Protein AF-A0A9D4FU81-F1 (afdb_monomer_lite)

Foldseek 3Di:
DVVVVVVVCLVVDPLVLSVQLVPDPDPVSNVVSVVVSVVVVVVVVVVVVVVVVVVVVVDDDDDDDDDPDPDDDDDDDDDDDPPPDDPVVVPD

Sequence (92 aa):
MGKTAVAEYVDYATIHGVERIKNSPFAGFKILWLIALCGSLGMITFQVVMLYRKYDSTPVSTSMELKTVEKMRFPKVGICNTNPGQTTRLTS

InterPro domains:
  IPR001873 Epithelial sodium channel [PF00858] (9-89)
  IPR001873 Epithelial sodium channel [PTHR11690] (6-91)

Organism: Dreissena polymorpha (NCBI:txid45954)

pLDDT: mean 80.04, std 11.0, range [43.78, 95.88]

Radius of gyration: 34.93 Å; chains: 1; bounding box: 52×40×105 Å

Structure (mmCIF, N/CA/C/O backbone):
data_AF-A0A9D4FU81-F1
#
_entry.id   AF-A0A9D4FU81-F1
#
loop_
_atom_site.group_PDB
_atom_site.id
_atom_site.type_symbol
_atom_site.label_atom_id
_atom_site.label_alt_id
_atom_site.label_comp_id
_atom_site.label_asym_id
_atom_site.label_entity_id
_atom_site.label_seq_id
_atom_site.pdbx_PDB_ins_code
_atom_site.Cartn_x
_atom_site.Cartn_y
_atom_site.Cartn_z
_atom_site.occupancy
_atom_site.B_iso_or_equiv
_atom_site.auth_seq_id
_atom_site.auth_comp_id
_atom_site.auth_asym_id
_atom_site.auth_atom_id
_atom_site.pdbx_PDB_model_num
ATOM 1 N N . MET A 1 1 ? 6.992 -18.411 -33.736 1.00 43.78 1 MET A N 1
ATOM 2 C CA . MET A 1 1 ? 5.673 -17.773 -33.517 1.00 43.78 1 MET A CA 1
ATOM 3 C C . MET A 1 1 ? 5.521 -17.046 -32.176 1.00 43.78 1 MET A C 1
ATOM 5 O O . MET A 1 1 ? 4.784 -16.079 -32.149 1.00 43.78 1 MET A O 1
ATOM 9 N N . GLY A 1 2 ? 6.223 -17.398 -31.087 1.00 53.06 2 GLY A N 1
ATOM 10 C CA . GLY A 1 2 ? 6.036 -16.702 -29.793 1.00 53.06 2 GLY A CA 1
ATOM 11 C C . GLY A 1 2 ? 6.550 -15.252 -29.702 1.00 53.06 2 GLY A C 1
ATOM 12 O O . GLY A 1 2 ? 6.036 -14.470 -28.910 1.00 53.06 2 GLY A O 1
ATOM 13 N N . LYS A 1 3 ? 7.541 -14.863 -30.520 1.00 55.09 3 LYS A N 1
ATOM 14 C CA . LYS A 1 3 ? 8.162 -13.523 -30.453 1.00 55.09 3 LYS A CA 1
ATOM 15 C C . LYS A 1 3 ? 7.239 -12.386 -30.920 1.00 55.09 3 LYS A C 1
ATOM 17 O O . LYS A 1 3 ? 7.398 -11.265 -30.454 1.00 55.09 3 LYS A O 1
ATOM 22 N N . THR A 1 4 ? 6.296 -12.664 -31.820 1.00 64.88 4 THR A N 1
ATOM 23 C CA . THR A 1 4 ? 5.373 -11.656 -32.367 1.00 64.88 4 THR A CA 1
ATOM 24 C C . THR A 1 4 ? 4.180 -11.423 -31.444 1.00 64.88 4 THR A C 1
ATOM 26 O O . THR A 1 4 ? 3.848 -10.275 -31.185 1.00 64.88 4 THR A O 1
ATOM 29 N N . ALA A 1 5 ? 3.625 -12.484 -30.848 1.00 69.81 5 ALA A N 1
ATOM 30 C CA . ALA A 1 5 ? 2.459 -12.390 -29.965 1.00 69.81 5 ALA A CA 1
ATOM 31 C C . ALA A 1 5 ? 2.716 -11.542 -28.705 1.00 69.81 5 ALA A C 1
ATOM 33 O O . ALA A 1 5 ? 1.880 -10.735 -28.314 1.00 69.81 5 ALA A O 1
ATOM 34 N N . VAL A 1 6 ? 3.894 -11.682 -28.085 1.00 70.12 6 VAL A N 1
ATOM 35 C CA . VAL A 1 6 ? 4.261 -1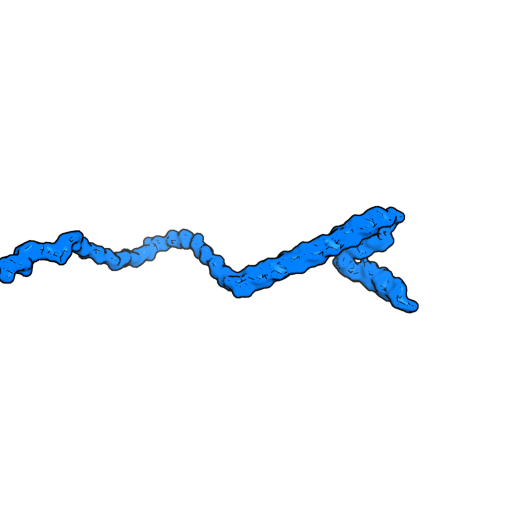0.871 -26.910 1.00 70.12 6 VAL A CA 1
ATOM 36 C C . VAL A 1 6 ? 4.457 -9.405 -27.298 1.00 70.12 6 VAL A C 1
ATOM 38 O O . VAL A 1 6 ? 4.009 -8.518 -26.583 1.00 70.12 6 VAL A O 1
ATOM 41 N N . ALA A 1 7 ? 5.101 -9.139 -28.437 1.00 69.44 7 ALA A N 1
ATOM 42 C CA . ALA A 1 7 ? 5.347 -7.777 -28.906 1.00 69.44 7 ALA A CA 1
ATOM 43 C C . ALA A 1 7 ? 4.060 -7.038 -29.306 1.00 69.44 7 ALA A C 1
ATOM 45 O O . ALA A 1 7 ? 4.011 -5.817 -29.177 1.00 69.44 7 ALA A O 1
ATOM 46 N N . GLU A 1 8 ? 3.055 -7.775 -29.780 1.00 71.38 8 GLU A N 1
ATOM 47 C CA . GLU A 1 8 ? 1.734 -7.268 -30.151 1.00 71.38 8 GLU A CA 1
ATOM 48 C C . GLU A 1 8 ? 0.863 -7.032 -28.909 1.00 71.38 8 GLU A C 1
ATOM 50 O O . GLU A 1 8 ? 0.281 -5.965 -28.753 1.00 71.38 8 GLU A O 1
ATOM 55 N N . TYR A 1 9 ? 0.861 -7.968 -27.952 1.00 69.38 9 TYR A N 1
ATOM 56 C CA . TYR A 1 9 ? 0.168 -7.801 -26.670 1.00 69.38 9 TYR A CA 1
ATOM 57 C C . TYR A 1 9 ? 0.663 -6.577 -25.894 1.00 69.38 9 TYR A C 1
ATOM 59 O O . TYR A 1 9 ? -0.125 -5.859 -25.288 1.00 69.38 9 TYR A O 1
ATOM 67 N N . VAL A 1 10 ? 1.968 -6.316 -25.935 1.00 69.19 10 VAL A N 1
ATOM 68 C CA . VAL A 1 10 ? 2.591 -5.161 -25.283 1.00 69.19 10 VAL A CA 1
ATOM 69 C C . VAL A 1 10 ? 2.108 -3.819 -25.840 1.00 69.19 10 VAL A C 1
ATOM 71 O O . VAL A 1 10 ? 2.063 -2.857 -25.079 1.00 69.19 10 VAL A O 1
ATOM 74 N N . ASP A 1 11 ? 1.719 -3.754 -27.115 1.00 65.88 11 ASP A N 1
ATOM 75 C CA . ASP A 1 11 ? 1.200 -2.522 -27.724 1.00 65.88 11 ASP A CA 1
ATOM 76 C C . ASP A 1 11 ? -0.250 -2.230 -27.304 1.00 65.88 11 ASP A C 1
ATOM 78 O O . ASP A 1 11 ? -0.640 -1.069 -27.211 1.00 65.88 11 ASP A O 1
ATOM 82 N N . TYR A 1 12 ? -1.042 -3.268 -27.012 1.00 64.50 12 TYR A N 1
ATOM 83 C CA . TYR A 1 12 ? -2.428 -3.128 -26.539 1.00 64.50 12 TYR A CA 1
ATOM 84 C C . TYR A 1 12 ? -2.562 -3.162 -25.013 1.00 64.50 12 TYR A C 1
ATOM 86 O O . TYR A 1 12 ? -3.610 -2.811 -24.466 1.00 64.50 12 TYR A O 1
ATOM 94 N N . ALA A 1 13 ? -1.525 -3.601 -24.302 1.00 67.75 13 ALA A N 1
ATOM 95 C CA . ALA A 1 13 ? -1.535 -3.660 -22.854 1.00 67.75 13 ALA A CA 1
ATOM 96 C C . ALA A 1 13 ? -1.591 -2.241 -22.276 1.00 67.75 13 ALA A C 1
ATOM 98 O O . ALA A 1 13 ? -0.712 -1.419 -22.513 1.00 67.75 13 ALA A O 1
ATOM 99 N N . THR A 1 14 ? -2.558 -1.975 -21.394 1.00 66.38 14 THR A N 1
ATOM 100 C CA . THR A 1 14 ? -2.667 -0.712 -20.629 1.00 66.38 14 THR A CA 1
ATOM 101 C C . THR A 1 14 ? -1.523 -0.526 -19.614 1.00 66.38 14 THR A C 1
ATOM 103 O O . THR A 1 14 ? -1.563 0.342 -18.745 1.00 66.38 14 THR A O 1
ATOM 106 N N . ILE A 1 15 ? -0.476 -1.351 -19.683 1.00 68.50 15 ILE A N 1
ATOM 107 C CA . ILE A 1 15 ? 0.695 -1.251 -18.823 1.00 68.50 15 ILE A CA 1
ATOM 108 C C . ILE A 1 15 ? 1.559 -0.109 -19.365 1.00 68.50 15 ILE A C 1
ATOM 110 O O . ILE A 1 15 ? 2.425 -0.307 -20.216 1.00 68.50 15 ILE A O 1
ATOM 114 N N . HIS A 1 16 ? 1.337 1.092 -18.830 1.00 71.31 16 HIS A N 1
ATOM 115 C CA . HIS A 1 16 ? 1.964 2.354 -19.249 1.00 71.31 16 HIS A CA 1
ATOM 116 C C . HIS A 1 16 ? 3.502 2.324 -19.405 1.00 71.31 16 HIS A C 1
ATOM 118 O O . HIS A 1 16 ? 4.070 3.177 -20.083 1.00 71.31 16 HIS A O 1
ATOM 124 N N . GLY A 1 17 ? 4.199 1.370 -18.779 1.00 68.00 17 GLY A N 1
ATOM 125 C CA . GLY A 1 17 ? 5.659 1.260 -18.839 1.00 68.00 17 GLY A CA 1
ATOM 126 C C . GLY A 1 17 ? 6.217 0.457 -20.019 1.00 68.00 17 GLY A C 1
ATOM 127 O O . GLY A 1 17 ? 7.383 0.643 -20.365 1.00 68.00 17 GLY A O 1
ATOM 128 N N . VAL A 1 18 ? 5.441 -0.432 -20.651 1.00 72.69 18 VAL A N 1
ATOM 129 C CA . VAL A 1 18 ? 6.023 -1.423 -21.582 1.00 72.69 18 VAL A CA 1
ATOM 130 C C . VAL A 1 18 ? 6.269 -0.844 -22.977 1.00 72.69 18 VAL A C 1
ATOM 132 O O . VAL A 1 18 ? 7.307 -1.115 -23.584 1.00 72.69 18 VAL A O 1
ATOM 135 N N . GLU A 1 19 ? 5.405 0.062 -23.433 1.00 71.19 19 GLU A N 1
ATOM 136 C CA . GLU A 1 19 ? 5.612 0.839 -24.662 1.00 71.19 19 GLU A CA 1
ATOM 137 C C . GLU A 1 19 ? 6.926 1.648 -24.603 1.00 71.19 19 GLU A C 1
ATOM 139 O O . GLU A 1 19 ? 7.689 1.711 -25.569 1.00 71.19 19 GLU A O 1
ATOM 144 N N . ARG A 1 20 ? 7.258 2.200 -23.427 1.00 74.19 20 ARG A N 1
ATOM 145 C CA . ARG A 1 20 ? 8.477 2.997 -23.199 1.00 74.19 20 ARG A CA 1
ATOM 146 C C . ARG A 1 20 ? 9.756 2.161 -23.265 1.00 74.19 20 ARG A C 1
ATOM 148 O O . ARG A 1 20 ? 10.785 2.661 -23.716 1.00 74.19 20 ARG A O 1
ATOM 155 N N . ILE A 1 21 ? 9.689 0.885 -22.883 1.00 76.75 21 ILE A N 1
ATOM 156 C CA . ILE A 1 21 ? 10.804 -0.069 -23.009 1.00 76.75 21 ILE A CA 1
ATOM 157 C C . ILE A 1 21 ? 11.036 -0.429 -24.485 1.00 76.75 21 ILE A C 1
ATOM 159 O O . ILE A 1 21 ? 12.185 -0.515 -24.932 1.00 76.75 21 ILE A O 1
ATOM 163 N N . LYS A 1 22 ? 9.955 -0.607 -25.255 1.00 73.25 22 LYS A N 1
ATOM 164 C CA . LYS A 1 22 ? 10.012 -0.947 -26.683 1.00 73.25 22 LYS A CA 1
ATOM 165 C C . LYS A 1 22 ? 10.529 0.218 -27.533 1.00 73.25 22 LYS A C 1
ATOM 167 O O . LYS A 1 22 ? 11.393 0.002 -28.379 1.00 73.25 22 LYS A O 1
ATOM 172 N N . ASN A 1 23 ? 10.056 1.436 -27.270 1.00 76.00 23 ASN A N 1
ATOM 173 C CA . ASN A 1 23 ? 10.290 2.604 -28.126 1.00 76.00 23 ASN A CA 1
ATOM 174 C C . ASN A 1 23 ? 11.569 3.405 -27.786 1.00 76.00 23 ASN A C 1
ATOM 176 O O . ASN A 1 23 ? 11.873 4.403 -28.432 1.00 76.00 23 ASN A O 1
ATOM 180 N N . SER A 1 24 ? 12.337 3.006 -26.761 1.00 77.62 24 SER A N 1
ATOM 181 C CA . SER A 1 24 ? 13.550 3.736 -26.369 1.00 77.62 24 SER A CA 1
ATOM 182 C C . SER A 1 24 ? 14.756 3.385 -27.266 1.00 77.62 24 SER A C 1
ATOM 184 O O . SER A 1 24 ? 15.095 2.204 -27.385 1.00 77.62 24 SER A O 1
ATOM 186 N N . PRO A 1 25 ? 15.451 4.371 -27.867 1.00 74.81 25 PRO A N 1
ATOM 187 C CA . PRO A 1 25 ? 16.553 4.119 -28.805 1.00 74.81 25 PRO A CA 1
ATOM 188 C C . PRO A 1 25 ? 17.870 3.702 -28.127 1.00 74.81 25 PRO A C 1
ATOM 190 O O . PRO A 1 25 ? 18.721 3.080 -28.756 1.00 74.81 25 PRO A O 1
ATOM 193 N N . PHE A 1 26 ? 18.041 3.993 -26.836 1.00 83.31 26 PHE A N 1
ATOM 194 C CA . PHE A 1 26 ? 19.284 3.758 -26.097 1.00 83.31 26 PHE A CA 1
ATOM 195 C C . PHE A 1 26 ? 19.115 2.655 -25.045 1.00 83.31 26 PHE A C 1
ATOM 197 O O . PHE A 1 26 ? 18.166 2.665 -24.259 1.00 83.31 26 PHE A O 1
ATOM 204 N N . ALA A 1 27 ? 20.080 1.732 -24.966 1.00 79.62 27 ALA A N 1
ATOM 205 C CA . ALA A 1 27 ? 20.029 0.593 -24.043 1.00 79.62 27 ALA A CA 1
ATOM 206 C C . ALA A 1 27 ? 19.960 1.004 -22.557 1.00 79.62 27 ALA A C 1
ATOM 208 O O . ALA A 1 27 ? 19.241 0.374 -21.784 1.00 79.62 27 ALA A O 1
ATOM 209 N N . GLY A 1 28 ? 20.637 2.090 -22.162 1.00 83.62 28 GLY A N 1
ATOM 210 C CA . GLY A 1 28 ? 20.608 2.585 -20.778 1.00 83.62 28 GLY A CA 1
ATOM 211 C C . GLY A 1 28 ? 19.214 3.029 -20.323 1.00 83.62 28 GLY A C 1
ATOM 212 O O . GLY A 1 28 ? 18.779 2.700 -19.222 1.00 83.62 28 GLY A O 1
ATOM 213 N N . PHE A 1 29 ? 18.461 3.697 -21.199 1.00 82.25 29 PHE A N 1
ATOM 214 C CA . PHE A 1 29 ? 17.095 4.117 -20.887 1.00 82.25 29 PHE A CA 1
ATOM 215 C C . PHE A 1 29 ? 16.131 2.927 -20.811 1.00 82.25 29 PHE A C 1
ATOM 217 O O . PHE A 1 29 ? 15.231 2.938 -19.978 1.00 82.25 29 PHE A O 1
ATOM 224 N N . LYS A 1 30 ? 16.344 1.858 -21.593 1.00 83.94 30 LYS A N 1
ATOM 225 C CA . LYS A 1 30 ? 15.564 0.613 -21.452 1.00 83.94 30 LYS A CA 1
ATOM 226 C C . LYS A 1 30 ? 15.737 -0.022 -20.075 1.00 83.94 30 LYS A C 1
ATOM 228 O O . LYS A 1 30 ? 14.754 -0.452 -19.478 1.00 83.94 30 LYS A O 1
ATOM 233 N N . ILE A 1 31 ? 16.969 -0.051 -19.566 1.00 86.50 31 ILE A N 1
ATOM 234 C CA . ILE A 1 31 ? 17.268 -0.565 -18.223 1.00 86.50 31 ILE A CA 1
ATOM 235 C C . ILE A 1 31 ? 16.577 0.299 -17.164 1.00 86.50 31 ILE A C 1
ATOM 237 O O . ILE A 1 31 ? 15.941 -0.242 -16.264 1.00 86.50 31 ILE A O 1
ATOM 241 N N . LEU A 1 32 ? 16.624 1.627 -17.304 1.00 88.00 32 LEU A N 1
ATOM 242 C CA . LEU A 1 32 ? 15.913 2.543 -16.409 1.00 88.00 32 LEU A CA 1
ATOM 243 C C . LEU A 1 32 ? 14.405 2.261 -16.393 1.00 88.00 32 LEU A C 1
ATOM 245 O O . LEU A 1 32 ? 13.821 2.141 -15.318 1.00 88.00 32 LEU A O 1
ATOM 249 N N . TRP A 1 33 ? 13.778 2.098 -17.561 1.00 84.56 33 TRP A N 1
ATOM 250 C CA . TRP A 1 33 ? 12.349 1.791 -17.654 1.00 84.56 33 TRP A CA 1
ATOM 251 C C . TRP A 1 33 ? 11.992 0.423 -17.063 1.00 84.56 33 TRP A C 1
ATOM 253 O O . TRP A 1 33 ? 10.952 0.296 -16.420 1.00 84.56 33 TRP A O 1
ATOM 263 N N . LEU A 1 34 ? 12.861 -0.581 -17.211 1.00 86.31 34 LEU A N 1
ATOM 264 C CA . LEU A 1 34 ? 12.692 -1.881 -16.558 1.00 86.31 34 LEU A CA 1
ATOM 265 C C . LEU A 1 34 ? 12.770 -1.770 -15.033 1.00 86.31 34 LEU A C 1
ATOM 267 O O . LEU A 1 34 ? 11.921 -2.325 -14.338 1.00 86.31 34 LEU A O 1
ATOM 271 N N . ILE A 1 35 ? 13.745 -1.025 -14.508 1.00 90.00 35 ILE A N 1
ATOM 272 C CA . ILE A 1 35 ? 13.878 -0.788 -13.065 1.00 90.00 35 ILE A CA 1
ATOM 273 C C . ILE A 1 35 ? 12.650 -0.043 -12.535 1.00 90.00 35 ILE A C 1
ATOM 275 O O . ILE A 1 35 ? 12.101 -0.434 -11.508 1.00 90.00 35 ILE A O 1
ATOM 279 N N . ALA A 1 36 ? 12.180 0.985 -13.244 1.00 88.50 36 ALA A N 1
ATOM 280 C CA . A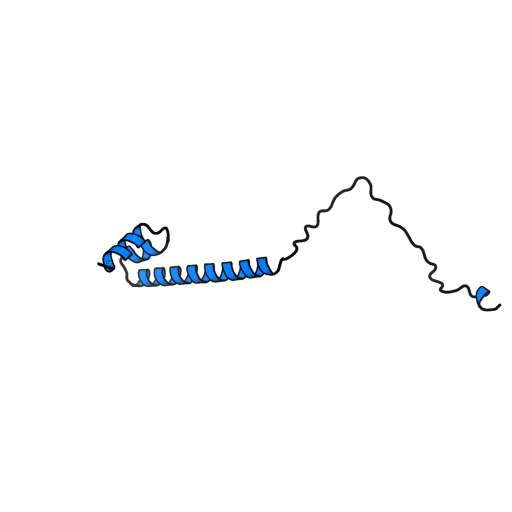LA A 1 36 ? 10.983 1.732 -12.867 1.00 88.50 36 ALA A CA 1
ATOM 281 C C . ALA A 1 36 ? 9.724 0.847 -12.867 1.00 88.50 36 ALA A C 1
ATOM 283 O O . ALA A 1 36 ? 8.914 0.916 -11.939 1.00 88.50 36 ALA A O 1
ATOM 284 N N . LEU A 1 37 ? 9.576 -0.033 -13.863 1.00 87.94 37 LEU A N 1
ATOM 285 C CA . LEU A 1 37 ? 8.472 -0.987 -13.929 1.00 87.94 37 LEU A CA 1
ATOM 286 C C . LEU A 1 37 ? 8.523 -1.972 -12.752 1.00 87.94 37 LEU A C 1
ATOM 288 O O . LEU A 1 37 ? 7.541 -2.096 -12.025 1.00 87.94 37 LEU A O 1
ATOM 292 N N . CYS A 1 38 ? 9.672 -2.598 -12.494 1.00 90.50 38 CYS A N 1
ATOM 293 C CA . CYS A 1 38 ? 9.848 -3.487 -11.343 1.00 90.50 38 CYS A CA 1
ATOM 294 C C . CYS A 1 38 ? 9.608 -2.766 -10.007 1.00 90.50 38 CYS A C 1
ATOM 296 O O . CYS A 1 38 ? 8.936 -3.304 -9.128 1.00 90.50 38 CYS A O 1
ATOM 298 N N . GLY A 1 39 ? 10.107 -1.537 -9.863 1.00 92.69 39 GLY A N 1
ATOM 299 C CA . GLY A 1 39 ? 9.908 -0.713 -8.673 1.00 92.69 39 GLY A CA 1
ATOM 300 C C . GLY A 1 39 ? 8.436 -0.383 -8.430 1.00 92.69 39 GLY A C 1
ATOM 301 O O . GLY A 1 39 ? 7.952 -0.536 -7.311 1.00 92.69 39 GLY A O 1
ATOM 302 N N . SER A 1 40 ? 7.696 0.002 -9.476 1.00 89.44 40 SER A N 1
ATOM 303 C CA . SER A 1 40 ? 6.255 0.275 -9.371 1.00 89.44 40 SER A CA 1
ATOM 304 C C . SER A 1 40 ? 5.443 -0.975 -9.015 1.00 89.44 40 SER A C 1
ATOM 306 O O . SER A 1 40 ? 4.598 -0.904 -8.126 1.00 89.44 40 SER A O 1
ATOM 308 N N . LEU A 1 41 ? 5.751 -2.135 -9.607 1.00 91.00 41 LEU A N 1
ATOM 309 C CA . LEU A 1 41 ? 5.150 -3.423 -9.237 1.00 91.00 41 LEU A CA 1
ATOM 310 C C . LEU A 1 41 ? 5.414 -3.783 -7.769 1.00 91.00 41 LEU A C 1
ATOM 312 O O . LEU A 1 41 ? 4.491 -4.177 -7.052 1.00 91.00 41 LEU A O 1
ATOM 316 N N . GLY A 1 42 ? 6.652 -3.602 -7.303 1.00 94.19 42 GLY A N 1
ATOM 317 C CA . GLY A 1 42 ? 7.013 -3.810 -5.902 1.00 94.19 42 GLY A CA 1
ATOM 318 C C . GLY A 1 42 ? 6.244 -2.878 -4.964 1.00 94.19 42 GLY A C 1
ATOM 319 O O . GLY A 1 42 ? 5.667 -3.330 -3.976 1.00 94.19 42 GLY A O 1
ATOM 320 N N . MET A 1 43 ? 6.160 -1.590 -5.308 1.00 93.94 43 MET A N 1
ATOM 321 C CA . MET A 1 43 ? 5.455 -0.586 -4.511 1.00 93.94 43 MET A CA 1
ATOM 322 C C . MET A 1 43 ? 3.949 -0.858 -4.437 1.00 93.94 43 MET A C 1
ATOM 324 O O . MET A 1 43 ? 3.367 -0.767 -3.359 1.00 93.94 43 MET A O 1
ATOM 328 N N . ILE A 1 44 ? 3.316 -1.225 -5.556 1.00 93.62 44 ILE A N 1
ATOM 329 C CA . ILE A 1 44 ? 1.894 -1.597 -5.588 1.00 93.62 44 ILE A CA 1
ATOM 330 C C . ILE A 1 44 ? 1.657 -2.820 -4.704 1.00 93.62 44 ILE A C 1
ATOM 332 O O . ILE A 1 44 ? 0.759 -2.802 -3.868 1.00 93.62 44 ILE A O 1
ATOM 336 N N . THR A 1 45 ? 2.494 -3.851 -4.830 1.00 95.06 45 THR A N 1
ATOM 337 C CA . THR A 1 45 ? 2.384 -5.066 -4.009 1.00 95.06 45 THR A CA 1
ATOM 338 C C . THR A 1 45 ? 2.505 -4.735 -2.522 1.00 95.06 45 THR A C 1
ATOM 340 O O . THR A 1 45 ? 1.670 -5.155 -1.722 1.00 95.06 45 THR A O 1
ATOM 343 N N . PHE A 1 46 ? 3.494 -3.920 -2.146 1.00 95.75 46 PHE A N 1
ATOM 344 C CA . PHE A 1 46 ? 3.676 -3.468 -0.769 1.00 95.75 46 PHE A CA 1
ATOM 345 C C . PHE A 1 46 ? 2.460 -2.689 -0.249 1.00 95.75 46 PHE A C 1
ATOM 347 O O . PHE A 1 46 ? 1.967 -2.973 0.844 1.00 95.75 46 PHE A O 1
ATOM 354 N N . GLN A 1 47 ? 1.937 -1.746 -1.037 1.00 94.50 47 GLN A N 1
ATOM 355 C CA . GLN A 1 47 ? 0.755 -0.972 -0.662 1.00 94.50 47 GLN A CA 1
ATOM 356 C C . GLN A 1 47 ? -0.487 -1.847 -0.491 1.00 94.50 47 GLN A C 1
ATOM 358 O O . GLN A 1 47 ? -1.208 -1.679 0.489 1.00 94.50 47 GLN A O 1
ATOM 363 N N . VAL A 1 48 ? -0.719 -2.804 -1.392 1.00 95.88 48 VAL A N 1
ATOM 364 C CA . VAL A 1 48 ? -1.851 -3.735 -1.304 1.00 95.88 48 VAL A CA 1
ATOM 365 C C . VAL A 1 48 ? -1.751 -4.591 -0.044 1.00 95.88 48 VAL A C 1
ATOM 367 O O . VAL A 1 48 ? -2.739 -4.724 0.671 1.00 95.88 48 VAL A O 1
ATOM 370 N N . VAL A 1 49 ? -0.566 -5.114 0.283 1.00 95.25 49 VAL A N 1
ATOM 371 C CA . VAL A 1 49 ? -0.354 -5.889 1.517 1.00 95.25 49 VAL A CA 1
ATOM 372 C C . VAL A 1 49 ? -0.614 -5.032 2.756 1.00 95.25 49 VAL A C 1
ATOM 374 O O . VAL A 1 49 ? -1.306 -5.468 3.674 1.00 95.25 49 VAL A O 1
ATOM 377 N N . MET A 1 50 ? -0.101 -3.802 2.792 1.00 93.12 50 MET A N 1
ATOM 378 C CA . MET A 1 50 ? -0.336 -2.877 3.906 1.00 93.12 50 MET A CA 1
ATOM 379 C C . MET A 1 50 ? -1.820 -2.525 4.056 1.00 93.12 50 MET A C 1
ATOM 381 O O . MET A 1 50 ? -2.341 -2.512 5.172 1.00 93.12 50 MET A O 1
ATOM 385 N N . LEU A 1 51 ? -2.510 -2.279 2.941 1.00 90.75 51 LEU A N 1
ATOM 386 C CA . LEU A 1 51 ? -3.939 -1.991 2.923 1.00 90.75 51 LEU A CA 1
ATOM 387 C C . LEU A 1 51 ? -4.755 -3.197 3.390 1.00 90.75 51 LEU A C 1
ATOM 389 O O . LEU A 1 51 ? -5.657 -3.036 4.206 1.00 90.75 51 LEU A O 1
ATOM 393 N N . TYR A 1 52 ? -4.403 -4.397 2.930 1.00 92.06 52 TYR A N 1
ATOM 394 C CA . TYR A 1 52 ? -5.044 -5.637 3.348 1.00 92.06 52 TYR A CA 1
ATOM 395 C C . TYR A 1 52 ? -4.886 -5.867 4.852 1.00 92.06 52 TYR A C 1
ATOM 397 O O . TYR A 1 52 ? -5.869 -6.102 5.543 1.00 92.06 52 TYR A O 1
ATOM 405 N N . ARG A 1 53 ? -3.672 -5.703 5.391 1.00 89.62 53 ARG A N 1
ATOM 406 C CA . ARG A 1 53 ? -3.424 -5.813 6.838 1.00 89.62 53 ARG A CA 1
ATOM 407 C C . ARG A 1 53 ? -4.214 -4.784 7.644 1.00 89.62 53 ARG A C 1
ATOM 409 O O . ARG A 1 53 ? -4.696 -5.102 8.724 1.00 89.62 53 ARG A O 1
ATOM 416 N N . LYS A 1 54 ? -4.348 -3.561 7.125 1.00 86.50 54 LYS A N 1
ATOM 417 C CA . LYS A 1 54 ? -5.162 -2.507 7.742 1.00 86.50 54 LYS A CA 1
ATOM 418 C C . LYS A 1 54 ? -6.656 -2.826 7.685 1.00 86.50 54 LYS A C 1
ATOM 420 O O . LYS A 1 54 ? -7.379 -2.448 8.595 1.00 86.50 54 LYS A O 1
ATOM 425 N N . TYR A 1 55 ? -7.123 -3.476 6.625 1.00 85.88 55 TYR A N 1
ATOM 426 C CA . TYR A 1 55 ? -8.505 -3.932 6.516 1.00 85.88 55 TYR A CA 1
ATOM 427 C C . TYR A 1 55 ? -8.790 -5.065 7.511 1.00 85.88 55 TYR A C 1
ATOM 429 O O . TYR A 1 55 ? -9.735 -4.973 8.288 1.00 85.88 55 TYR A O 1
ATOM 437 N N . ASP A 1 56 ? -7.917 -6.073 7.550 1.00 87.56 56 ASP A N 1
ATOM 438 C CA . ASP A 1 56 ? -8.012 -7.232 8.443 1.00 87.56 56 ASP A CA 1
ATOM 439 C C . ASP A 1 56 ? -8.000 -6.830 9.926 1.00 87.56 56 ASP A C 1
ATOM 441 O O . ASP A 1 56 ? -8.804 -7.307 10.725 1.00 87.56 56 ASP A O 1
ATOM 445 N N . SER A 1 57 ? -7.176 -5.842 10.296 1.00 83.25 57 SER A N 1
ATOM 446 C CA . SER A 1 57 ? -7.110 -5.347 11.674 1.00 83.25 57 SER A CA 1
ATOM 447 C C . SER A 1 57 ? -8.371 -4.607 12.147 1.00 83.25 57 SER A C 1
ATOM 449 O O . SER A 1 57 ? -8.375 -4.118 13.274 1.00 83.25 57 SER A O 1
ATOM 451 N N . THR A 1 58 ? -9.399 -4.463 11.295 1.00 71.38 58 THR A N 1
ATOM 452 C CA . THR A 1 58 ? -10.699 -3.822 11.579 1.00 71.38 58 THR A CA 1
ATOM 453 C C . THR A 1 58 ? -10.568 -2.572 12.469 1.00 71.38 58 THR A C 1
ATOM 455 O O . THR A 1 58 ? -11.152 -2.504 13.554 1.00 71.38 58 THR A O 1
ATOM 458 N N . PRO A 1 59 ? -9.744 -1.578 12.081 1.00 72.19 59 PRO A N 1
ATOM 459 C CA . PRO A 1 59 ? -9.481 -0.430 12.927 1.00 72.19 59 PRO A CA 1
ATOM 460 C C . PRO A 1 59 ? -10.762 0.391 13.056 1.00 72.19 59 PRO A C 1
ATOM 462 O O . PRO A 1 59 ? -11.251 0.972 12.086 1.00 72.19 59 PRO A O 1
ATOM 465 N N . VAL A 1 60 ? -11.312 0.444 14.266 1.00 70.25 60 VAL A N 1
ATOM 466 C CA . VAL A 1 60 ? -12.487 1.260 14.562 1.00 70.25 60 VAL A CA 1
ATOM 467 C C . VAL A 1 60 ? -12.057 2.725 14.536 1.00 70.25 60 VAL A C 1
ATOM 469 O O . VAL A 1 60 ? -11.343 3.198 15.418 1.00 70.25 60 VAL A O 1
ATOM 472 N N . SER A 1 61 ? -12.455 3.448 13.489 1.00 63.41 61 SER A N 1
ATOM 473 C CA . SER A 1 61 ? -12.252 4.893 13.413 1.00 63.41 61 SER A CA 1
ATOM 474 C C . SER A 1 61 ? -13.361 5.578 14.205 1.00 63.41 61 SER A C 1
ATOM 476 O O . SER A 1 61 ? -14.485 5.720 13.731 1.00 63.41 61 SER A O 1
ATOM 478 N N . THR A 1 62 ? -13.067 5.955 15.448 1.00 69.69 62 THR A N 1
ATOM 479 C CA . THR A 1 62 ? -14.017 6.696 16.283 1.00 69.69 62 THR A CA 1
ATOM 480 C C . THR A 1 62 ? -14.072 8.148 15.814 1.00 69.69 62 THR A C 1
ATOM 482 O O . THR A 1 62 ? -13.193 8.946 16.139 1.00 69.69 62 THR A O 1
ATOM 485 N N . SER A 1 63 ? -15.105 8.510 15.053 1.00 67.31 63 SER A N 1
ATOM 486 C CA . SER A 1 63 ? -15.396 9.904 14.716 1.00 67.31 63 SER A CA 1
ATOM 487 C C . SER A 1 63 ? -15.997 10.609 15.935 1.00 67.31 63 SER A C 1
ATOM 489 O O . SER A 1 63 ? -17.142 10.348 16.308 1.00 67.31 63 SER A O 1
ATOM 491 N N . MET A 1 64 ? -15.224 11.484 16.576 1.00 67.62 64 MET A N 1
ATOM 492 C CA . MET A 1 64 ? -15.716 12.326 17.666 1.00 67.62 64 MET A CA 1
ATOM 493 C C . MET A 1 64 ? -16.345 13.585 17.074 1.00 67.62 64 MET A C 1
ATOM 495 O O . MET A 1 64 ? -15.645 14.463 16.579 1.00 67.62 64 MET A O 1
ATOM 499 N N . GLU A 1 65 ? -17.670 13.661 17.111 1.00 74.25 65 GLU A N 1
ATOM 500 C CA . GLU A 1 65 ? -18.416 14.846 16.698 1.00 74.25 65 GLU A CA 1
ATOM 501 C C . GLU A 1 65 ? -18.931 15.576 17.943 1.00 74.25 65 GLU A C 1
ATOM 503 O O . GLU A 1 65 ? -19.603 14.988 18.796 1.00 74.25 65 GLU A O 1
ATOM 508 N N . LEU A 1 66 ? -18.616 16.868 18.055 1.00 76.06 66 LEU A N 1
ATOM 509 C CA . LEU A 1 66 ? -19.158 17.742 19.093 1.00 76.06 66 LEU A CA 1
ATOM 510 C C . LEU A 1 66 ? -20.609 18.075 18.743 1.00 76.06 66 LEU A C 1
ATOM 512 O O . LEU A 1 66 ? -20.892 19.040 18.038 1.00 76.06 66 LEU A O 1
ATOM 516 N N . LYS A 1 67 ? -21.542 17.255 19.231 1.00 76.62 67 LYS A N 1
ATOM 517 C CA . LYS A 1 67 ? -22.971 17.533 19.089 1.00 76.62 67 LYS A CA 1
ATOM 518 C C . LYS A 1 67 ? -23.404 18.563 20.126 1.00 76.62 67 LYS A C 1
ATOM 520 O O . LYS A 1 67 ? -23.532 18.246 21.308 1.00 76.62 67 LYS A O 1
ATOM 525 N N . THR A 1 68 ? -23.669 19.785 19.672 1.00 74.94 68 THR A N 1
ATOM 526 C CA . THR A 1 68 ? -24.384 20.794 20.461 1.00 74.94 68 THR A CA 1
ATOM 527 C C . THR A 1 68 ? -25.829 20.340 20.616 1.00 74.94 68 THR A C 1
ATOM 529 O O . THR A 1 68 ? -26.638 20.453 19.700 1.00 74.94 68 THR A O 1
ATOM 532 N N . VAL A 1 69 ? -26.141 19.753 21.766 1.00 81.44 69 VAL A N 1
ATOM 533 C CA . VAL A 1 69 ? -27.490 19.294 22.104 1.00 81.44 69 VAL A CA 1
ATOM 534 C C . VAL A 1 69 ? -28.215 20.379 22.900 1.00 81.44 69 VAL A C 1
ATOM 536 O O . VAL A 1 69 ? -27.702 20.862 23.905 1.00 81.44 69 VAL A O 1
ATOM 539 N N . GLU A 1 70 ? -29.421 20.758 22.470 1.00 79.31 70 GLU A N 1
ATOM 540 C CA . GLU A 1 70 ? -30.215 21.816 23.123 1.00 79.31 70 GLU A CA 1
ATOM 541 C C . GLU A 1 70 ? -30.665 21.443 24.546 1.00 79.31 70 GLU A C 1
ATOM 543 O O . GLU A 1 70 ? -30.889 22.312 25.387 1.00 79.31 70 GLU A O 1
ATOM 548 N N . LYS A 1 71 ? -30.796 20.141 24.838 1.00 79.06 71 LYS A N 1
ATOM 549 C CA . LYS A 1 71 ? -31.142 19.611 26.163 1.00 79.06 71 LYS A CA 1
ATOM 550 C C . LYS A 1 71 ? -30.335 18.347 26.459 1.00 79.06 71 LYS A C 1
ATOM 552 O O . LYS A 1 71 ? -30.488 17.340 25.773 1.00 79.06 71 LYS A O 1
ATOM 557 N N . MET A 1 72 ? -29.520 18.377 27.515 1.00 82.50 72 MET A N 1
ATOM 558 C CA . MET A 1 72 ? -28.889 17.184 28.095 1.00 82.50 72 MET A CA 1
ATOM 559 C C . MET A 1 72 ? -29.661 16.696 29.316 1.00 82.50 72 MET A C 1
ATOM 561 O O . MET A 1 72 ? -30.149 17.489 30.121 1.00 82.50 72 MET A O 1
ATOM 565 N N . ARG A 1 73 ? -29.737 15.372 29.489 1.00 88.06 73 ARG A N 1
ATOM 566 C CA . ARG A 1 73 ? -30.234 14.781 30.734 1.00 88.06 73 ARG A CA 1
ATOM 567 C C . ARG A 1 73 ? -29.207 15.039 31.833 1.00 88.06 73 ARG A C 1
ATOM 569 O O . ARG A 1 73 ? -28.058 14.624 31.704 1.00 88.06 73 ARG A O 1
ATOM 576 N N . PHE A 1 74 ? -29.633 15.695 32.909 1.00 88.62 74 PHE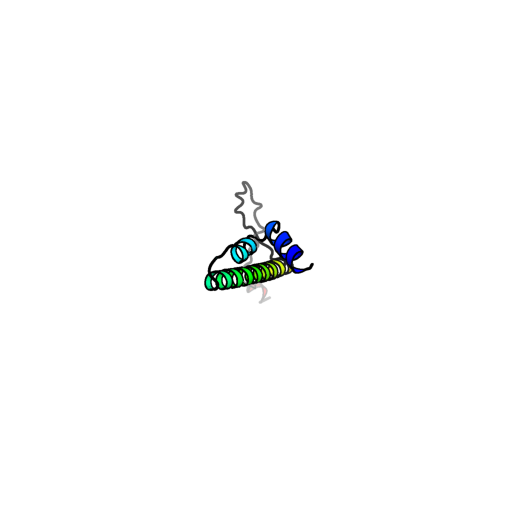 A N 1
ATOM 577 C CA . PHE A 1 74 ? -28.781 15.906 34.075 1.00 88.62 74 PHE A CA 1
ATOM 578 C C . PHE A 1 74 ? -28.333 14.547 34.649 1.00 88.62 74 PHE A C 1
ATOM 580 O O . PHE A 1 74 ? -29.178 13.657 34.813 1.00 88.62 74 PHE A O 1
ATOM 587 N N . PRO A 1 75 ? -27.029 14.338 34.906 1.00 90.69 75 PRO A N 1
ATOM 588 C CA . PRO A 1 75 ? -26.530 13.056 35.380 1.00 90.69 75 PRO A CA 1
ATOM 589 C C . PRO A 1 75 ? -26.979 12.792 36.818 1.00 90.69 75 PRO A C 1
ATOM 591 O O . PRO A 1 75 ? -27.285 13.704 37.585 1.00 90.69 75 PRO A O 1
ATOM 594 N N . LYS A 1 76 ? -26.975 11.519 37.215 1.00 89.31 76 LYS A N 1
ATOM 595 C CA . LYS A 1 76 ? -27.164 11.153 38.619 1.00 89.31 76 LYS A CA 1
ATOM 596 C C . LYS A 1 76 ? -25.947 11.630 39.412 1.00 89.31 76 LYS A C 1
ATOM 598 O O . LYS A 1 76 ? -24.873 11.044 39.300 1.00 89.31 76 LYS A O 1
ATOM 603 N N . VAL A 1 77 ? -26.125 12.667 40.222 1.00 90.62 77 VAL A N 1
ATOM 604 C CA . VAL A 1 77 ? -25.087 13.134 41.144 1.00 90.62 77 VAL A CA 1
ATOM 605 C C . VAL A 1 77 ? -25.195 12.330 42.437 1.00 90.62 77 VAL A C 1
ATOM 607 O O . VAL A 1 77 ? -26.209 12.385 43.129 1.00 90.62 77 VAL A O 1
ATOM 610 N N . GLY A 1 78 ? -24.158 11.552 42.741 1.00 91.44 78 GLY A N 1
ATOM 611 C CA . GLY A 1 78 ? -23.991 10.901 44.037 1.00 91.44 78 GLY A CA 1
ATOM 612 C C . GLY A 1 78 ? -23.022 11.710 44.886 1.00 91.44 78 GLY A C 1
ATOM 613 O O .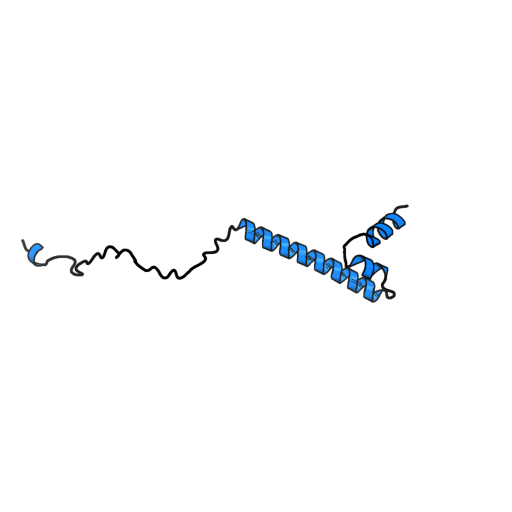 GLY A 1 78 ? -21.836 11.745 44.576 1.00 91.44 78 GLY A O 1
ATOM 614 N N . ILE A 1 79 ? -23.519 12.365 45.935 1.00 91.31 79 ILE A N 1
ATOM 615 C CA . ILE A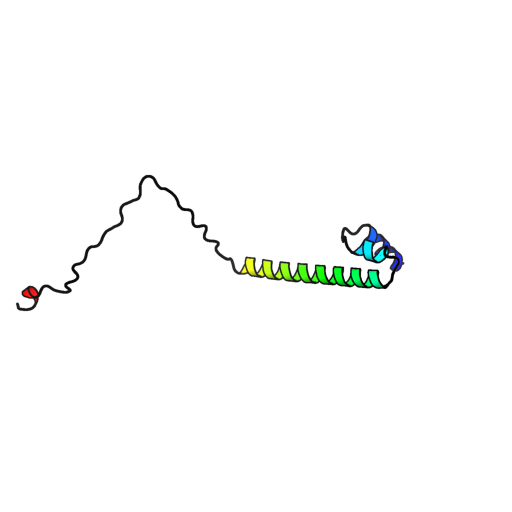 1 79 ? -22.671 13.055 46.913 1.00 91.31 79 ILE A CA 1
ATOM 616 C C . ILE A 1 79 ? -22.516 12.131 48.115 1.00 91.31 79 ILE A C 1
ATOM 618 O O . ILE A 1 79 ? -23.504 11.780 48.758 1.00 91.31 79 ILE A O 1
ATOM 622 N N . CYS A 1 80 ? -21.277 11.750 48.414 1.00 91.19 80 CYS A N 1
ATOM 623 C CA . CYS A 1 80 ? -20.941 10.984 49.606 1.00 91.19 80 CYS A CA 1
ATOM 624 C C . CYS A 1 80 ? -20.176 11.871 50.583 1.00 91.19 80 CYS A C 1
ATOM 626 O O . CYS A 1 80 ? -19.344 12.687 50.183 1.00 91.19 80 CYS A O 1
ATOM 628 N N . ASN A 1 81 ? -20.446 11.685 51.872 1.00 90.19 81 ASN A N 1
ATOM 629 C CA . ASN A 1 81 ? -19.624 12.274 52.916 1.00 90.19 81 ASN A CA 1
ATOM 630 C C . ASN A 1 81 ? -18.225 11.636 52.865 1.00 90.19 81 ASN A C 1
ATOM 632 O O . ASN A 1 81 ? -18.114 10.414 52.790 1.00 90.19 81 ASN A O 1
ATOM 636 N N . THR A 1 82 ? -17.170 12.451 52.907 1.00 90.75 82 THR A N 1
ATOM 637 C CA . THR A 1 82 ? -15.783 11.968 53.002 1.00 90.75 82 THR A CA 1
ATOM 638 C C . THR A 1 82 ? -15.470 11.390 54.375 1.00 90.75 82 THR A C 1
ATOM 640 O O . THR A 1 82 ? -14.480 10.680 54.522 1.00 90.75 82 THR A O 1
ATOM 643 N N . ASN A 1 83 ? -16.313 11.664 55.372 1.00 89.12 83 ASN A N 1
ATOM 644 C CA . ASN A 1 83 ? -16.251 10.993 56.653 1.00 89.12 83 ASN A CA 1
ATOM 645 C C . ASN A 1 83 ? -16.769 9.541 56.522 1.00 89.12 83 ASN A C 1
ATOM 647 O O . ASN A 1 83 ? -17.971 9.353 56.302 1.00 89.12 83 ASN A O 1
ATOM 651 N N . PRO A 1 84 ? -15.908 8.522 56.707 1.00 83.75 84 PRO A N 1
ATOM 652 C CA . PRO A 1 84 ? -16.285 7.115 56.577 1.00 83.75 84 PRO A CA 1
ATOM 653 C C . PRO A 1 84 ? -17.211 6.613 57.696 1.00 83.75 84 PRO A C 1
ATOM 655 O O . PRO A 1 84 ? -17.813 5.551 57.551 1.00 83.75 84 PRO A O 1
ATOM 658 N N . GLY A 1 85 ? -17.357 7.344 58.807 1.00 85.56 85 GLY A N 1
ATOM 659 C CA . GLY A 1 85 ? -18.213 6.925 59.913 1.00 85.56 85 GLY A CA 1
ATOM 660 C C . GLY A 1 85 ? -18.488 8.037 60.921 1.00 85.56 85 GLY A C 1
ATOM 661 O O . GLY A 1 85 ? -17.648 8.883 61.209 1.00 85.56 85 GLY A O 1
ATOM 662 N N . GLN A 1 86 ? -19.689 8.052 61.496 1.00 86.31 86 GLN A N 1
ATOM 663 C CA . GLN A 1 86 ? -20.004 8.998 62.567 1.00 86.31 86 GLN A CA 1
ATOM 664 C C . GLN A 1 86 ? -19.370 8.504 63.870 1.00 86.31 86 GLN A C 1
ATOM 666 O O . GLN A 1 86 ? -19.773 7.458 64.370 1.00 86.31 86 GLN A O 1
ATOM 671 N N . THR A 1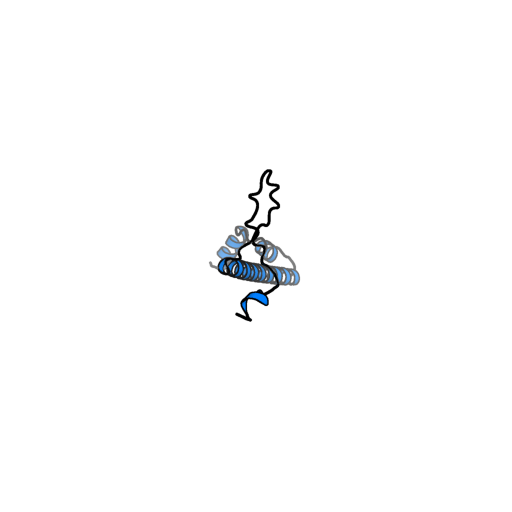 87 ? -18.429 9.259 64.447 1.00 80.81 87 THR A N 1
ATOM 672 C CA . THR A 1 87 ? -17.759 8.911 65.717 1.00 80.81 87 THR A CA 1
ATOM 673 C C . THR A 1 87 ? -18.760 8.624 66.839 1.00 80.81 87 THR A C 1
ATOM 675 O O . THR A 1 87 ? -18.587 7.674 67.592 1.00 80.81 87 THR A O 1
ATOM 678 N N . THR A 1 88 ? -19.877 9.356 66.883 1.00 82.38 88 THR A N 1
ATOM 679 C CA . THR A 1 88 ? -20.986 9.144 67.832 1.00 82.38 88 THR A CA 1
ATOM 680 C C . THR A 1 88 ? -21.653 7.767 67.709 1.00 82.38 88 THR A C 1
ATOM 682 O O . THR A 1 88 ? -22.248 7.294 68.667 1.00 82.38 88 THR A O 1
ATOM 685 N N . ARG A 1 89 ? -21.565 7.105 66.547 1.00 78.50 89 ARG A N 1
ATOM 686 C CA . ARG A 1 89 ? -22.108 5.753 66.322 1.00 78.50 89 ARG A CA 1
ATOM 687 C C . ARG A 1 89 ? -21.127 4.633 66.683 1.00 78.50 89 ARG A C 1
ATOM 689 O O . ARG A 1 89 ? -21.516 3.475 66.609 1.00 78.50 89 ARG A O 1
ATOM 696 N N . LEU A 1 90 ? -19.881 4.961 67.034 1.00 78.94 90 LEU A N 1
ATOM 697 C CA . LEU A 1 90 ? -18.830 3.988 67.364 1.00 78.94 90 LEU A CA 1
ATOM 698 C C . LEU A 1 90 ? -18.608 3.817 68.875 1.00 78.94 90 LEU A C 1
ATOM 700 O O . LEU A 1 90 ? -17.922 2.887 69.279 1.00 78.94 90 LEU A O 1
ATOM 704 N N . THR A 1 91 ? -19.164 4.702 69.704 1.00 74.88 91 THR A N 1
ATOM 705 C CA . THR A 1 91 ? -19.009 4.693 71.170 1.00 74.88 91 THR A CA 1
ATOM 706 C C . THR A 1 91 ? -20.305 4.331 71.908 1.00 74.88 91 THR A C 1
ATOM 708 O O . THR A 1 91 ? -20.506 4.797 73.028 1.00 74.88 91 THR A O 1
ATOM 711 N N . SER A 1 92 ? -21.202 3.566 71.269 1.00 55.31 92 SER A N 1
ATOM 712 C CA . SER A 1 92 ? -22.420 3.022 71.896 1.00 55.31 92 SER A CA 1
ATOM 713 C C . SER A 1 92 ? -22.232 1.586 72.357 1.00 55.31 92 SER A C 1
ATOM 715 O O . SER A 1 92 ? -21.393 0.880 71.758 1.00 55.31 92 SER A O 1
#

Secondary structure (DSSP, 8-state):
-HHHHHHHHHHH---TTHHHHHS-SSHHHHHHHHHHHHHHHHHHHHHHHHHHHHHHT------------S-PPPP------S-SS-GGGT--